Protein AF-A0AAU9N7M3-F1 (afdb_monomer_lite)

pLDDT: mean 72.3, std 19.28, range [31.95, 94.06]

Foldseek 3Di:
DVVVVVVVVVVVVVVVVVVVVCVVVVVVVDDDDDDDDPDPDDDPDDDDDPVVVLVPDDPPPPDDDDPDDPDDPVRVVVVVVNVVVVVVVVCVVVVNDPVCCVDPVVVVVVVVVVVDDPDDDPDDPVRCVPDVVVVVVVVVVVVVVVVVVVCVPPVDDPPPPVPDD

Sequence (165 aa):
MLQFLKAFQAIKLASRMAFEENVVSGAYYNIGESVDPSFTTCNSKGVSGPIDRWMVEGQDDERDGQGPVRMTPTNAKEHRNQVCLDIGRFIYENGILFNVSSSPSFTNMVHSIGNYRRGLKPPSMHESRTWILQEEVKTTTTMVDDIKVTWKTTEVSCYQMVGQT

Organism: NCBI:txid75947

Secondary structure (DSSP, 8-state):
-HHHHHHHHHHHHHHHHHHHHHHHTTGGG-------S------------TTTTS-------------S----HHHHHHHHHHHHHHHHHHHHHTT--GGGGGSHHHHHHHHHHHHS-TTPPPPPHHHIIIIIHHHHHHHHHHHHHHHHHHHHHH---TTGGGS--

Radius of gyration: 26.39 Å; chains: 1; bounding box: 67×50×76 Å

Structure (mmCIF, N/CA/C/O backbone):
data_AF-A0AAU9N7M3-F1
#
_entry.id   AF-A0AAU9N7M3-F1
#
loop_
_atom_site.group_PDB
_atom_site.id
_atom_site.type_symbol
_atom_site.label_atom_id
_atom_site.label_alt_id
_atom_site.label_comp_id
_atom_site.label_asym_id
_atom_site.label_entity_id
_atom_site.label_seq_id
_atom_site.pdbx_PDB_ins_code
_atom_site.Cartn_x
_atom_site.Cartn_y
_atom_site.Cartn_z
_atom_site.occupancy
_atom_site.B_iso_or_equiv
_atom_site.auth_seq_id
_atom_site.auth_comp_id
_atom_site.auth_asym_id
_atom_site.auth_atom_id
_atom_site.pdbx_PDB_model_num
ATOM 1 N N . MET A 1 1 ? -34.427 -19.993 -10.620 1.00 63.44 1 MET A N 1
ATOM 2 C CA . MET A 1 1 ? -33.289 -19.467 -9.828 1.00 63.44 1 MET A CA 1
ATOM 3 C C . MET A 1 1 ? -32.141 -20.477 -9.710 1.00 63.44 1 MET A C 1
ATOM 5 O O . MET A 1 1 ? -31.057 -20.183 -10.190 1.00 63.44 1 MET A O 1
ATOM 9 N N . LEU A 1 2 ? -32.370 -21.693 -9.191 1.00 62.19 2 LEU A N 1
ATOM 10 C CA . LEU A 1 2 ? -31.339 -22.751 -9.087 1.00 62.19 2 LEU A CA 1
ATOM 11 C C . LEU A 1 2 ? -30.686 -23.154 -10.423 1.00 62.19 2 LEU A C 1
ATOM 13 O O . LEU A 1 2 ? -29.489 -23.416 -10.461 1.00 62.19 2 LEU A O 1
ATOM 17 N N . GLN A 1 3 ? -31.445 -23.158 -11.522 1.00 69.50 3 GLN A N 1
ATOM 18 C CA . GLN A 1 3 ? -30.915 -23.476 -12.857 1.00 69.50 3 GLN A CA 1
ATOM 19 C C . GLN A 1 3 ? -29.920 -22.425 -13.364 1.00 69.50 3 GLN A C 1
ATOM 21 O O . GLN A 1 3 ? -28.924 -22.760 -13.993 1.00 69.50 3 GLN A O 1
ATOM 26 N N . PHE A 1 4 ? -30.153 -21.156 -13.029 1.00 74.88 4 PHE A N 1
ATOM 27 C CA . PHE A 1 4 ? -29.282 -20.054 -13.426 1.00 74.88 4 PHE A CA 1
ATOM 28 C C . PHE A 1 4 ? -27.952 -20.092 -12.669 1.00 74.88 4 PHE A C 1
ATOM 30 O O . PHE A 1 4 ? -26.894 -19.928 -13.263 1.00 74.88 4 PHE A O 1
ATOM 37 N N . LEU A 1 5 ? -27.991 -20.394 -11.367 1.00 68.00 5 LEU A N 1
ATOM 38 C CA . LEU A 1 5 ? -26.781 -20.569 -10.558 1.00 68.00 5 LEU A CA 1
ATOM 39 C C . LEU A 1 5 ? -25.951 -21.772 -11.019 1.00 68.00 5 LEU A C 1
ATOM 41 O O . LEU A 1 5 ? -24.730 -21.670 -11.093 1.00 68.00 5 LEU A O 1
ATOM 45 N N . LYS A 1 6 ? -26.605 -22.882 -11.386 1.00 83.75 6 LYS A N 1
ATOM 46 C CA . LYS A 1 6 ? -25.924 -24.045 -11.973 1.00 83.75 6 LYS A CA 1
ATOM 47 C C . LYS A 1 6 ? -25.300 -23.717 -13.327 1.00 83.75 6 LYS A C 1
ATOM 49 O O . LYS A 1 6 ? -24.148 -24.071 -13.547 1.00 83.75 6 LYS A O 1
ATOM 54 N N . ALA A 1 7 ? -26.014 -22.999 -14.194 1.00 80.31 7 ALA A N 1
ATOM 55 C CA . ALA A 1 7 ? -25.478 -22.547 -15.476 1.00 80.31 7 ALA A CA 1
ATOM 56 C C . ALA A 1 7 ? -24.279 -21.606 -15.285 1.00 80.31 7 ALA A C 1
ATOM 58 O O . ALA A 1 7 ? -23.248 -21.786 -15.922 1.00 80.31 7 ALA A O 1
ATOM 59 N N . PHE A 1 8 ? -24.364 -20.663 -14.346 1.00 79.75 8 PHE A N 1
ATOM 60 C CA . PHE A 1 8 ? -23.267 -19.749 -14.034 1.00 79.75 8 PHE A CA 1
ATOM 61 C C . PHE A 1 8 ? -22.038 -20.477 -13.470 1.00 79.75 8 PHE A C 1
ATOM 63 O O . PHE A 1 8 ? -20.913 -20.204 -13.885 1.00 79.75 8 PHE A O 1
ATOM 70 N N . GLN A 1 9 ? -22.233 -21.436 -12.560 1.00 75.44 9 GLN A N 1
ATOM 71 C CA . GLN A 1 9 ? -21.139 -22.261 -12.042 1.00 75.44 9 GLN A CA 1
ATOM 72 C C . GLN A 1 9 ? -20.520 -23.146 -13.129 1.00 75.44 9 GLN A C 1
ATOM 74 O O . GLN A 1 9 ? -19.298 -23.261 -13.178 1.00 75.44 9 GLN A O 1
ATOM 79 N N . ALA A 1 10 ? -21.335 -23.716 -14.022 1.00 87.06 10 ALA A N 1
ATOM 80 C CA . ALA A 1 10 ? -20.860 -24.514 -15.149 1.00 87.06 10 ALA A CA 1
ATOM 81 C C . ALA A 1 10 ? -20.031 -23.674 -16.130 1.00 87.06 10 ALA A C 1
ATOM 83 O O . ALA A 1 10 ? -18.950 -24.097 -16.524 1.00 87.06 10 ALA A O 1
ATOM 84 N N . ILE A 1 11 ? -20.482 -22.456 -16.449 1.00 84.00 11 ILE A N 1
ATOM 85 C CA . ILE A 1 11 ? -19.733 -21.509 -17.285 1.00 84.00 11 ILE A CA 1
ATOM 86 C C . ILE A 1 11 ? -18.409 -21.144 -16.611 1.00 84.00 11 ILE A C 1
ATOM 88 O O . ILE A 1 11 ? -17.360 -21.244 -17.235 1.00 84.00 11 ILE A O 1
ATOM 92 N N . LYS A 1 12 ? -18.428 -20.802 -15.316 1.00 83.88 12 LYS A N 1
ATOM 93 C CA . LYS A 1 12 ? -17.213 -20.448 -14.569 1.00 83.88 12 LYS A CA 1
ATOM 94 C C . LYS A 1 12 ? -16.200 -21.596 -14.527 1.00 83.88 12 LYS A C 1
ATOM 96 O O . LYS A 1 12 ? -14.999 -21.356 -14.636 1.00 83.88 12 LYS A O 1
ATOM 101 N N . LEU A 1 13 ? -16.673 -22.832 -14.373 1.00 84.56 13 LEU A N 1
ATOM 102 C CA . LEU A 1 13 ? -15.819 -24.017 -14.379 1.00 84.56 13 LEU A CA 1
ATOM 103 C C . LEU A 1 13 ? -15.262 -24.301 -15.780 1.00 84.56 13 LEU A C 1
ATOM 105 O O . LEU A 1 13 ? -14.071 -24.567 -15.904 1.00 84.56 13 LEU A O 1
ATOM 109 N N . ALA A 1 14 ? -16.087 -24.173 -16.822 1.00 82.69 14 ALA A N 1
ATOM 110 C CA . ALA A 1 14 ? -15.672 -24.346 -18.211 1.00 82.69 14 ALA A CA 1
ATOM 111 C C . ALA A 1 14 ? -14.618 -23.309 -18.624 1.00 82.69 14 ALA A C 1
ATOM 113 O O . ALA A 1 14 ? -13.603 -23.670 -19.209 1.00 82.69 14 ALA A O 1
ATOM 114 N N . SER A 1 15 ? -14.793 -22.039 -18.241 1.00 74.81 15 SER A N 1
ATOM 115 C CA . SER A 1 15 ? -13.795 -20.991 -18.480 1.00 74.81 15 SER A CA 1
ATOM 116 C C . SER A 1 15 ? -12.478 -21.274 -17.760 1.00 74.81 15 SER A C 1
ATOM 118 O O . SER A 1 15 ? -11.413 -21.035 -18.319 1.00 74.81 15 SER A O 1
ATOM 120 N N . ARG A 1 16 ? -12.534 -21.817 -16.535 1.00 72.81 16 ARG A N 1
ATOM 121 C CA . ARG A 1 16 ? -11.333 -22.204 -15.785 1.00 72.81 16 ARG A CA 1
ATOM 122 C C . ARG A 1 16 ? -10.620 -23.389 -16.432 1.00 72.81 16 ARG A C 1
ATOM 124 O O . ARG A 1 16 ? -9.404 -23.364 -16.528 1.00 72.81 16 ARG A O 1
ATOM 131 N N . MET A 1 17 ? -11.354 -24.401 -16.888 1.00 76.62 17 MET A N 1
ATOM 132 C CA . MET A 1 17 ? -10.754 -25.560 -17.556 1.00 76.62 17 MET A CA 1
ATOM 133 C C . MET A 1 17 ? -10.161 -25.198 -18.918 1.00 76.62 17 MET A C 1
ATOM 135 O O . MET A 1 17 ? -9.037 -25.595 -19.191 1.00 76.62 17 MET A O 1
ATOM 139 N N . ALA A 1 18 ? -10.844 -24.366 -19.710 1.00 73.25 18 ALA A N 1
ATOM 140 C CA . ALA A 1 18 ? -10.303 -23.844 -20.964 1.00 73.25 18 ALA A CA 1
ATOM 141 C C . ALA A 1 18 ? -9.044 -22.989 -20.737 1.00 73.25 18 ALA A C 1
ATOM 143 O O . ALA A 1 18 ? -8.106 -23.038 -21.527 1.00 73.25 18 ALA A O 1
ATOM 144 N N . PHE A 1 19 ? -8.994 -22.221 -19.644 1.00 69.31 19 PHE A N 1
ATOM 145 C CA . PHE A 1 19 ? -7.793 -21.482 -19.260 1.00 69.31 19 PHE A CA 1
ATOM 146 C C . PHE A 1 19 ? -6.626 -22.423 -18.928 1.00 69.31 19 PHE A C 1
ATOM 148 O O . PHE A 1 19 ? -5.554 -22.274 -19.502 1.00 69.31 19 PHE A O 1
ATOM 155 N N . GLU A 1 20 ? -6.837 -23.420 -18.065 1.00 69.56 20 GLU A N 1
ATOM 156 C CA . GLU A 1 20 ? -5.799 -24.396 -17.690 1.00 69.56 20 GLU A CA 1
ATOM 157 C C . GLU A 1 20 ? -5.324 -25.222 -18.902 1.00 69.56 20 GLU A C 1
ATOM 159 O O . GLU A 1 20 ? -4.131 -25.452 -19.058 1.00 69.56 20 GLU A O 1
ATOM 164 N N . GLU A 1 21 ? -6.222 -25.606 -19.813 1.00 71.50 21 GLU A N 1
ATOM 165 C CA . GLU A 1 21 ? -5.881 -26.315 -21.056 1.00 71.50 21 GLU A CA 1
ATOM 166 C C . GLU A 1 21 ? -5.051 -25.447 -22.017 1.00 71.50 21 GLU A C 1
ATOM 168 O O . GLU A 1 21 ? -4.065 -25.913 -22.594 1.00 71.50 21 GLU A O 1
ATOM 173 N N . ASN A 1 22 ? -5.385 -24.162 -22.147 1.00 65.56 22 ASN A N 1
ATOM 1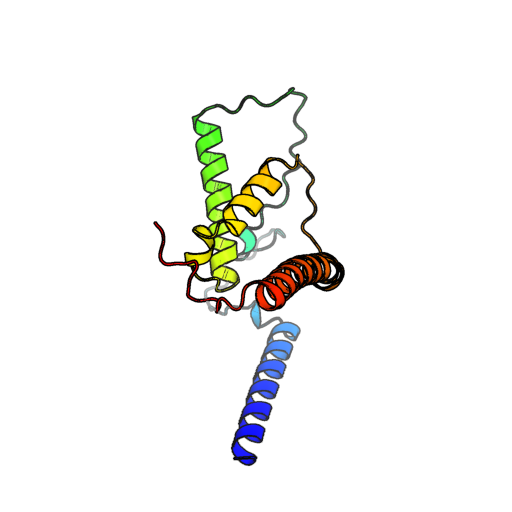74 C CA . ASN A 1 22 ? -4.612 -23.213 -22.955 1.00 65.56 22 ASN A CA 1
ATOM 175 C C . ASN A 1 22 ? -3.237 -22.899 -22.341 1.00 65.56 22 ASN A C 1
ATOM 177 O O . ASN A 1 22 ? -2.288 -22.614 -23.073 1.00 65.56 22 ASN A O 1
ATOM 181 N N . VAL A 1 23 ? -3.112 -22.977 -21.013 1.00 65.06 23 VAL A N 1
ATOM 182 C CA . VAL A 1 23 ? -1.828 -22.863 -20.305 1.00 65.06 23 VAL A CA 1
ATOM 183 C C . VAL A 1 23 ? -0.996 -24.137 -20.489 1.00 65.06 23 VAL A C 1
ATOM 185 O O . VAL A 1 23 ? 0.178 -24.046 -20.839 1.00 65.06 23 VAL A O 1
ATOM 188 N N . VAL A 1 24 ? -1.596 -25.323 -20.334 1.00 68.56 24 VAL A N 1
ATOM 189 C CA . VAL A 1 24 ? -0.914 -26.624 -20.482 1.00 68.56 24 VAL A CA 1
ATOM 190 C C . VAL A 1 24 ? -0.471 -26.883 -21.924 1.00 68.56 24 VAL A C 1
ATOM 192 O O . VAL A 1 24 ? 0.623 -27.397 -22.142 1.00 68.56 24 VAL A O 1
ATOM 195 N N . SER A 1 25 ? -1.279 -26.503 -22.915 1.00 68.75 25 SER A N 1
ATOM 196 C CA . SER A 1 25 ? -0.925 -26.637 -24.336 1.00 68.75 25 SER A CA 1
ATOM 197 C C . SER A 1 25 ? 0.080 -25.585 -24.821 1.00 68.75 25 SER A C 1
ATOM 199 O O . SER A 1 25 ? 0.512 -25.636 -25.971 1.00 68.75 25 SER A O 1
ATOM 201 N N . GLY A 1 26 ? 0.453 -24.617 -23.974 1.00 61.50 26 GLY A N 1
ATOM 202 C CA . GLY A 1 26 ? 1.337 -23.511 -24.347 1.00 61.50 26 GLY A CA 1
ATOM 203 C C . GLY A 1 26 ? 0.718 -22.535 -25.358 1.00 61.50 26 GLY A C 1
ATOM 204 O O . GLY A 1 26 ? 1.407 -21.632 -25.835 1.00 61.50 26 GLY A O 1
ATOM 205 N N . ALA A 1 27 ? -0.571 -22.682 -25.683 1.00 57.53 27 ALA A N 1
ATOM 206 C CA . ALA A 1 27 ? -1.289 -21.833 -26.6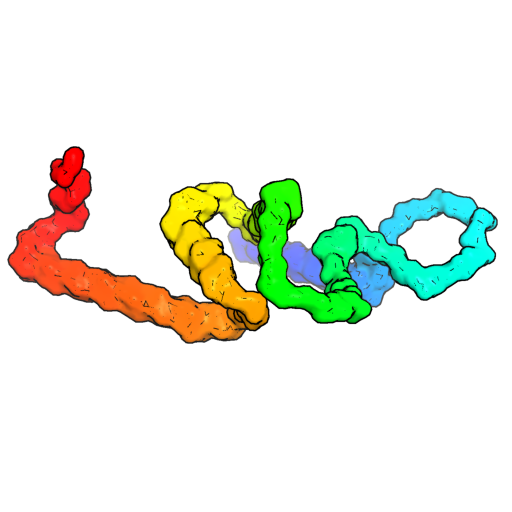30 1.00 57.53 27 ALA A CA 1
ATOM 207 C C . ALA A 1 27 ? -1.557 -20.423 -26.078 1.00 57.53 27 ALA A C 1
ATOM 209 O O . ALA A 1 27 ? -1.639 -19.474 -26.849 1.00 57.53 27 ALA A O 1
ATOM 210 N N . TYR A 1 28 ? -1.616 -20.252 -24.751 1.00 59.50 28 TYR A N 1
ATOM 211 C CA . TYR A 1 28 ? -1.786 -18.940 -24.110 1.00 59.50 28 TYR A CA 1
ATOM 212 C C . TYR A 1 28 ? -0.665 -17.942 -24.459 1.00 59.50 28 TYR A C 1
ATOM 214 O O . TYR A 1 28 ? -0.896 -16.736 -24.497 1.00 59.50 28 TYR A O 1
ATOM 222 N N . TYR A 1 29 ? 0.538 -18.443 -24.757 1.00 52.88 29 TYR A N 1
ATOM 223 C CA . TYR A 1 29 ? 1.697 -17.627 -25.134 1.00 52.88 29 TYR A CA 1
ATOM 224 C C . TYR A 1 29 ? 1.949 -17.596 -26.651 1.00 52.88 29 TYR A C 1
ATOM 226 O O . TYR A 1 29 ? 2.782 -16.820 -27.114 1.00 52.88 29 TYR A O 1
ATOM 234 N N . ASN A 1 30 ? 1.241 -18.419 -27.433 1.00 44.78 30 ASN A N 1
ATOM 235 C CA . ASN A 1 30 ? 1.376 -18.474 -28.886 1.00 44.78 30 ASN A CA 1
ATOM 236 C C . ASN A 1 30 ? 0.330 -17.566 -29.537 1.00 44.78 30 ASN A C 1
ATOM 238 O O . ASN A 1 30 ? -0.769 -17.990 -29.889 1.00 44.78 30 ASN A O 1
ATOM 242 N N . ILE A 1 31 ? 0.691 -16.297 -29.717 1.00 41.88 31 ILE A N 1
ATOM 243 C CA . ILE A 1 31 ? -0.022 -15.416 -30.640 1.00 41.88 31 ILE A CA 1
ATOM 244 C C . ILE A 1 31 ? 0.385 -15.839 -32.051 1.00 41.88 31 ILE A C 1
ATOM 246 O O . ILE A 1 31 ? 1.529 -15.656 -32.463 1.00 41.88 31 ILE A O 1
ATOM 250 N N . GLY A 1 32 ? -0.547 -16.457 -32.769 1.00 42.31 32 GLY A N 1
ATOM 251 C CA . GLY A 1 32 ? -0.384 -16.754 -34.181 1.00 42.31 32 GLY A CA 1
ATOM 252 C C . GLY A 1 32 ? -0.411 -15.476 -35.013 1.00 42.31 32 GLY A C 1
ATOM 253 O O . GLY A 1 32 ? -1.389 -14.736 -34.978 1.00 42.31 32 GLY A O 1
ATOM 254 N N . GLU A 1 33 ? 0.624 -15.276 -35.821 1.00 37.41 33 GLU A N 1
ATOM 255 C CA . GLU A 1 33 ? 0.504 -14.576 -37.094 1.00 37.41 33 GLU A CA 1
ATOM 256 C C . GLU A 1 33 ? 1.428 -15.269 -38.102 1.00 37.41 33 GLU A C 1
ATOM 258 O O . GLU A 1 33 ? 2.631 -15.423 -37.899 1.00 37.41 33 GLU A O 1
ATOM 263 N N . SER A 1 34 ? 0.823 -15.799 -39.157 1.00 53.28 34 SER A N 1
ATOM 264 C CA . SER A 1 34 ? 1.489 -16.462 -40.269 1.00 53.28 34 SER A CA 1
ATOM 265 C C . SER A 1 34 ? 2.161 -15.429 -41.173 1.00 53.28 34 SER A C 1
ATOM 267 O O . SER A 1 34 ? 1.445 -14.736 -41.891 1.00 53.28 34 SER A O 1
ATOM 269 N N . VAL A 1 35 ? 3.497 -15.367 -41.195 1.00 40.44 35 VAL A N 1
ATOM 270 C CA . VAL A 1 35 ? 4.271 -14.731 -42.280 1.00 40.44 35 VAL A CA 1
ATOM 271 C C . VAL A 1 35 ? 5.687 -15.330 -42.404 1.00 40.44 35 VAL A C 1
ATOM 273 O O . VAL A 1 35 ? 6.457 -15.344 -41.450 1.00 40.44 35 VAL A O 1
ATOM 276 N N . ASP A 1 36 ? 5.960 -15.825 -43.616 1.00 31.95 36 ASP A N 1
ATOM 277 C CA . ASP A 1 36 ? 7.212 -16.087 -44.352 1.00 31.95 36 ASP A CA 1
ATOM 278 C C . ASP A 1 36 ? 8.381 -16.919 -43.750 1.00 31.95 36 ASP A C 1
ATOM 280 O O . ASP A 1 36 ? 9.023 -16.529 -42.772 1.00 31.95 36 ASP A O 1
ATOM 284 N N . PRO A 1 37 ? 8.792 -18.032 -44.410 1.00 42.44 37 PRO A N 1
ATOM 285 C CA . PRO A 1 37 ? 9.923 -18.860 -44.002 1.00 42.44 37 PRO A CA 1
ATOM 286 C C . PRO A 1 37 ? 11.230 -18.317 -44.594 1.00 42.44 37 PRO A C 1
ATOM 288 O O . PRO A 1 37 ? 11.780 -18.872 -45.541 1.00 42.44 37 PRO A O 1
ATOM 291 N N . SER A 1 38 ? 11.747 -17.211 -44.060 1.00 37.53 38 SER A N 1
ATOM 292 C CA . SER A 1 38 ? 13.095 -16.755 -44.421 1.00 37.53 38 SER A CA 1
ATOM 293 C C . SER A 1 38 ? 13.758 -15.935 -43.320 1.00 37.53 38 SER A C 1
ATOM 295 O O . SER A 1 38 ? 14.141 -14.793 -43.546 1.00 37.53 38 SER A O 1
ATOM 297 N N . PHE A 1 39 ? 13.948 -16.531 -42.142 1.00 35.16 39 PHE A N 1
ATOM 298 C CA . PHE A 1 39 ? 15.100 -16.225 -41.285 1.00 35.16 39 PHE A CA 1
ATOM 299 C C . PHE A 1 39 ? 15.254 -17.299 -40.201 1.00 35.16 39 PHE A C 1
ATOM 301 O O . PHE A 1 39 ? 14.948 -17.095 -39.030 1.00 35.16 39 PHE A O 1
ATOM 308 N N . THR A 1 40 ? 15.717 -18.489 -40.576 1.00 46.91 40 THR A N 1
ATOM 309 C CA . THR A 1 40 ? 16.229 -19.443 -39.587 1.00 46.91 40 THR A CA 1
ATOM 310 C C . THR A 1 40 ? 17.732 -19.238 -39.471 1.00 46.91 40 THR A C 1
ATOM 312 O O . THR A 1 40 ? 18.488 -19.883 -40.187 1.00 46.91 40 THR A O 1
ATOM 315 N N . THR A 1 41 ? 18.193 -18.341 -38.593 1.00 32.56 41 THR A N 1
ATOM 316 C CA . THR A 1 41 ? 19.552 -18.419 -38.020 1.00 32.56 41 THR A CA 1
ATOM 317 C C . THR A 1 41 ? 19.613 -17.739 -36.641 1.00 32.56 41 THR A C 1
ATOM 319 O O . THR A 1 41 ? 19.414 -16.538 -36.514 1.00 32.56 41 THR A O 1
ATOM 322 N N . CYS A 1 42 ? 19.873 -18.575 -35.629 1.00 36.41 42 CYS A N 1
ATOM 323 C CA . CYS A 1 42 ? 20.491 -18.342 -34.312 1.00 36.41 42 CYS A CA 1
ATOM 324 C C . CYS A 1 42 ? 20.167 -17.065 -33.494 1.00 36.41 42 CYS A C 1
ATOM 326 O O . CYS A 1 42 ? 20.636 -15.970 -33.780 1.00 36.41 42 CYS A O 1
ATOM 328 N N . ASN A 1 43 ? 19.538 -17.230 -32.326 1.00 34.53 43 ASN A N 1
ATOM 329 C CA . ASN A 1 43 ? 20.246 -17.388 -31.044 1.00 34.53 43 ASN A CA 1
ATOM 330 C C . ASN A 1 43 ? 19.225 -17.567 -29.912 1.00 34.53 43 ASN A C 1
ATOM 332 O O . ASN A 1 43 ? 18.260 -16.820 -29.793 1.00 34.53 43 ASN A O 1
ATOM 336 N N . SER A 1 44 ? 19.466 -18.541 -29.043 1.00 46.19 44 SER A N 1
ATOM 337 C CA . SER A 1 44 ? 18.729 -18.750 -27.799 1.00 46.19 44 SER A CA 1
ATOM 338 C C . SER A 1 44 ? 18.990 -17.604 -26.813 1.00 46.19 44 SER A C 1
ATOM 340 O O . SER A 1 44 ? 19.892 -17.688 -25.982 1.00 46.19 44 SER A O 1
ATOM 342 N N . LYS A 1 45 ? 18.205 -16.529 -26.916 1.00 51.94 45 LYS A N 1
ATOM 343 C CA . LYS A 1 45 ? 17.915 -15.576 -25.836 1.00 51.94 45 LYS A CA 1
ATOM 344 C C . LYS A 1 45 ? 16.434 -15.224 -25.949 1.00 51.94 45 LYS A C 1
ATOM 346 O O . LYS A 1 45 ? 15.995 -14.784 -27.005 1.00 51.94 45 LYS A O 1
ATOM 351 N N . GLY A 1 46 ? 15.679 -15.551 -24.903 1.00 50.75 46 GLY A N 1
ATOM 352 C CA . GLY A 1 46 ? 14.220 -15.571 -24.896 1.00 50.75 46 GLY A CA 1
ATOM 353 C C . GLY A 1 46 ? 13.590 -14.287 -25.428 1.00 50.75 46 GLY A C 1
ATOM 354 O O . GLY A 1 46 ? 14.042 -13.183 -25.131 1.00 50.75 46 GLY A O 1
ATOM 355 N N . VAL A 1 47 ? 12.533 -14.450 -26.222 1.00 49.56 47 VAL A N 1
ATOM 356 C CA . VAL A 1 47 ? 11.628 -13.358 -26.574 1.00 49.56 47 VAL A CA 1
ATOM 357 C C . VAL A 1 47 ? 10.935 -12.933 -25.289 1.00 49.56 47 VAL A C 1
ATOM 359 O O . VAL A 1 47 ? 10.052 -13.629 -24.792 1.00 49.56 47 VAL A O 1
ATOM 362 N N . SER A 1 48 ? 11.388 -11.812 -24.740 1.00 57.53 48 SER A N 1
ATOM 363 C CA . SER A 1 48 ? 10.754 -11.189 -23.594 1.00 57.53 48 SER A CA 1
ATOM 364 C C . SER A 1 48 ? 9.409 -10.596 -24.001 1.00 57.53 48 SER A C 1
ATOM 366 O O . SER A 1 48 ? 9.333 -9.803 -24.944 1.00 57.53 48 SER A O 1
ATOM 368 N N . GLY A 1 49 ? 8.344 -10.979 -23.303 1.00 69.69 49 GLY A N 1
ATOM 369 C CA . GLY A 1 49 ? 7.004 -10.459 -23.541 1.00 69.69 49 GLY A CA 1
ATOM 370 C C . GLY A 1 49 ? 6.889 -8.967 -23.189 1.00 69.69 49 GLY A C 1
ATOM 371 O O . GLY A 1 49 ? 7.758 -8.405 -22.522 1.00 69.69 49 GLY A O 1
ATOM 372 N N . PRO A 1 50 ? 5.788 -8.289 -23.565 1.00 64.00 50 PRO A N 1
ATOM 373 C CA . PRO A 1 50 ? 5.550 -6.881 -23.213 1.00 64.00 50 PRO A CA 1
ATOM 374 C C . PRO A 1 50 ? 5.601 -6.596 -21.700 1.00 64.00 50 PRO A C 1
ATOM 376 O O . PRO A 1 50 ? 5.855 -5.461 -21.295 1.00 64.00 50 PRO A O 1
ATOM 379 N N . ILE A 1 51 ? 5.365 -7.632 -20.886 1.00 60.97 51 ILE A N 1
ATOM 380 C CA . ILE A 1 51 ? 5.474 -7.641 -19.422 1.00 60.97 51 ILE A CA 1
ATOM 381 C C . ILE A 1 51 ? 6.932 -7.556 -18.945 1.00 60.97 51 ILE A C 1
ATOM 383 O O . ILE A 1 51 ? 7.217 -6.863 -17.970 1.00 60.97 51 ILE A O 1
ATOM 387 N N . ASP A 1 52 ? 7.868 -8.170 -19.663 1.00 63.34 52 ASP A N 1
ATOM 388 C CA . ASP A 1 52 ? 9.257 -8.312 -19.218 1.00 63.34 52 ASP A CA 1
ATOM 389 C C . ASP A 1 52 ? 10.070 -7.028 -19.385 1.00 63.34 52 ASP A C 1
ATOM 391 O O . ASP A 1 52 ? 11.096 -6.846 -18.741 1.00 63.34 52 ASP A O 1
ATOM 395 N N . ARG A 1 53 ? 9.568 -6.070 -20.175 1.00 66.31 53 ARG A N 1
ATOM 396 C CA . ARG A 1 53 ? 10.098 -4.696 -20.218 1.00 66.31 53 ARG A CA 1
ATOM 397 C C . ARG A 1 53 ? 10.163 -4.060 -18.824 1.00 66.31 53 ARG A C 1
ATOM 399 O O . ARG A 1 53 ? 10.931 -3.127 -18.609 1.00 66.31 53 ARG A O 1
ATOM 406 N N . TRP A 1 54 ? 9.323 -4.534 -17.908 1.00 55.72 54 TRP A N 1
ATOM 407 C CA . TRP A 1 54 ? 9.145 -3.976 -16.577 1.00 55.72 54 TRP A CA 1
ATOM 408 C C . TRP A 1 54 ? 9.680 -4.872 -15.460 1.00 55.72 54 TRP A C 1
ATOM 410 O O . TRP A 1 54 ? 9.845 -4.400 -14.337 1.00 55.72 54 TRP A O 1
ATOM 420 N N . MET A 1 55 ? 9.974 -6.137 -15.765 1.00 50.34 55 MET A N 1
ATOM 421 C CA . MET A 1 55 ? 10.738 -7.013 -14.888 1.00 50.34 55 MET A CA 1
ATOM 422 C C . MET A 1 55 ? 12.217 -6.729 -15.135 1.00 50.34 55 MET A C 1
ATOM 424 O O . MET A 1 55 ? 12.869 -7.382 -15.940 1.00 50.34 55 MET A O 1
ATOM 428 N N . VAL A 1 56 ? 12.746 -5.693 -14.485 1.00 54.22 56 VAL A N 1
ATOM 429 C CA . VAL A 1 56 ? 14.196 -5.494 -14.442 1.00 54.22 56 VAL A CA 1
ATOM 430 C C . VAL A 1 56 ? 14.790 -6.682 -13.690 1.00 54.22 56 VAL A C 1
ATOM 432 O O . VAL A 1 56 ? 14.645 -6.798 -12.474 1.00 54.22 56 VAL A O 1
ATOM 435 N N . GLU A 1 57 ? 15.442 -7.575 -14.429 1.00 47.97 57 GLU A N 1
ATOM 436 C CA . GLU A 1 57 ? 16.399 -8.512 -13.864 1.00 47.97 57 GLU A CA 1
ATOM 437 C C . GLU A 1 57 ? 17.510 -7.686 -13.217 1.00 47.97 57 GLU A C 1
ATOM 439 O O . GLU A 1 57 ? 18.032 -6.749 -13.830 1.00 47.97 57 GLU A O 1
ATOM 444 N N . GLY A 1 58 ? 17.796 -7.969 -11.946 1.00 48.44 58 GLY A N 1
ATOM 445 C CA . GLY A 1 58 ? 18.841 -7.288 -11.200 1.00 48.44 58 GLY A CA 1
ATOM 446 C C . GLY A 1 58 ? 20.151 -7.387 -11.967 1.00 48.44 58 GLY A C 1
ATOM 447 O O . GLY A 1 58 ? 20.791 -8.432 -11.980 1.00 48.44 58 GLY A O 1
ATOM 448 N N . GLN A 1 59 ? 20.546 -6.298 -12.626 1.00 41.66 59 GLN A N 1
ATOM 449 C CA . GLN A 1 59 ? 21.934 -6.107 -13.000 1.00 41.66 59 GLN A CA 1
ATOM 450 C C . GLN A 1 59 ? 22.687 -5.894 -11.695 1.00 41.66 59 GLN A C 1
ATOM 452 O O . GLN A 1 59 ? 22.774 -4.778 -11.178 1.00 41.66 59 GLN A O 1
ATOM 457 N N . ASP A 1 60 ? 23.206 -6.994 -11.159 1.00 40.66 60 ASP A N 1
ATOM 458 C CA . ASP A 1 60 ? 24.367 -6.988 -10.286 1.00 40.66 60 ASP A CA 1
ATOM 459 C C . ASP A 1 60 ? 25.550 -6.463 -11.117 1.00 40.66 60 ASP A C 1
ATOM 461 O O . ASP A 1 60 ? 26.421 -7.204 -11.566 1.00 40.66 60 ASP A O 1
ATOM 465 N N . ASP A 1 61 ? 25.550 -5.157 -11.387 1.00 43.88 61 ASP A N 1
ATOM 466 C CA . ASP A 1 61 ? 26.731 -4.454 -11.859 1.00 43.88 61 ASP A CA 1
ATOM 467 C C . ASP A 1 61 ? 27.696 -4.394 -10.664 1.00 43.88 61 ASP A C 1
ATOM 469 O O . ASP A 1 61 ? 27.685 -3.452 -9.865 1.00 43.88 61 ASP A O 1
ATOM 473 N N . GLU A 1 62 ? 28.534 -5.426 -10.528 1.00 50.59 62 GLU A N 1
ATOM 474 C CA . GLU A 1 62 ? 29.796 -5.356 -9.794 1.00 50.59 62 GLU A CA 1
ATOM 475 C C . GLU A 1 62 ? 30.650 -4.234 -10.400 1.00 50.59 62 GLU A C 1
ATOM 477 O O . GLU A 1 62 ? 31.460 -4.440 -11.304 1.00 50.59 62 GLU A O 1
ATOM 482 N N . ARG A 1 63 ? 30.462 -3.007 -9.914 1.00 47.69 63 ARG A N 1
ATOM 483 C CA . ARG A 1 63 ? 31.374 -1.892 -10.158 1.00 47.69 63 ARG A CA 1
ATOM 484 C C . ARG A 1 63 ? 31.634 -1.148 -8.861 1.00 47.69 63 ARG A C 1
ATOM 486 O O . ARG A 1 63 ? 30.839 -0.319 -8.439 1.00 47.69 63 ARG A O 1
ATOM 493 N N . ASP A 1 64 ? 32.748 -1.566 -8.269 1.00 42.03 64 ASP A N 1
ATOM 494 C CA . ASP A 1 64 ? 33.784 -0.822 -7.546 1.00 42.03 64 ASP A CA 1
ATOM 495 C C . ASP A 1 64 ? 33.371 0.343 -6.622 1.00 42.03 64 ASP A C 1
ATOM 497 O O . ASP A 1 64 ? 32.555 1.206 -6.932 1.00 42.03 64 ASP A O 1
ATOM 501 N N . GLY A 1 65 ? 33.973 0.350 -5.436 1.00 49.69 65 GLY A N 1
ATOM 502 C CA . GLY A 1 65 ? 33.504 1.052 -4.248 1.00 49.69 65 GLY A CA 1
ATOM 503 C C . GLY A 1 65 ? 33.221 2.549 -4.409 1.00 49.69 65 GLY A C 1
ATOM 504 O O . GLY A 1 65 ? 34.070 3.343 -4.805 1.00 49.69 65 GLY A O 1
ATOM 505 N N . GLN A 1 66 ? 32.056 2.976 -3.922 1.00 41.34 66 GLN A N 1
ATOM 506 C CA . GLN A 1 66 ? 31.813 4.375 -3.588 1.00 41.34 66 GLN A CA 1
ATOM 507 C C . GLN A 1 66 ? 30.888 4.457 -2.368 1.00 41.34 66 GLN A C 1
ATOM 509 O O . GLN A 1 66 ? 29.908 3.724 -2.271 1.00 41.34 66 GLN A O 1
ATOM 514 N N . GLY A 1 67 ? 31.238 5.329 -1.415 1.00 46.31 67 GLY A N 1
ATOM 515 C CA . GLY A 1 67 ? 30.494 5.579 -0.177 1.00 46.31 67 GLY A CA 1
ATOM 516 C C . GLY A 1 67 ? 29.073 6.137 -0.391 1.00 46.31 67 GLY A C 1
ATOM 517 O O . GLY A 1 67 ? 28.486 5.961 -1.455 1.00 46.31 67 GLY A O 1
ATOM 518 N N . PRO A 1 68 ? 28.466 6.808 0.608 1.00 45.28 68 PRO A N 1
ATOM 519 C CA . PRO A 1 68 ? 27.052 7.182 0.556 1.00 45.28 68 PRO A CA 1
ATOM 520 C C . PRO A 1 68 ? 26.754 8.028 -0.689 1.00 45.28 68 PRO A C 1
ATOM 522 O O . PRO A 1 68 ? 27.243 9.151 -0.826 1.00 45.28 68 PRO A O 1
ATOM 525 N N . VAL A 1 69 ? 25.964 7.465 -1.607 1.00 53.53 69 VAL A N 1
ATOM 526 C CA . VAL A 1 69 ? 25.603 8.079 -2.888 1.00 53.53 69 VAL A CA 1
ATOM 527 C C . VAL A 1 69 ? 24.866 9.390 -2.619 1.00 53.53 69 VAL A C 1
ATOM 529 O O . VAL A 1 69 ? 23.706 9.401 -2.207 1.00 53.53 69 VAL A O 1
ATOM 532 N N . ARG A 1 70 ? 25.538 10.521 -2.852 1.00 55.16 70 ARG A N 1
ATOM 533 C CA . ARG A 1 70 ? 24.897 11.840 -2.889 1.00 55.16 70 ARG A CA 1
ATOM 534 C C . ARG A 1 70 ? 24.162 11.935 -4.225 1.00 55.16 70 ARG A C 1
ATOM 536 O O . ARG A 1 70 ? 24.797 12.124 -5.258 1.00 55.16 70 ARG A O 1
ATOM 543 N N . MET A 1 71 ? 22.842 11.744 -4.226 1.00 53.62 71 MET A N 1
ATOM 544 C CA . MET A 1 71 ? 22.054 11.854 -5.457 1.00 53.62 71 MET A CA 1
ATOM 545 C C . MET A 1 71 ? 22.127 13.283 -6.009 1.00 53.62 71 MET A C 1
ATOM 547 O O . MET A 1 71 ? 21.837 14.250 -5.305 1.00 53.62 71 MET A O 1
ATOM 551 N N . THR A 1 72 ? 22.502 13.424 -7.280 1.00 49.81 72 THR A N 1
ATOM 552 C CA . THR A 1 72 ? 22.363 14.686 -8.015 1.00 49.81 72 THR A CA 1
ATOM 553 C C . THR A 1 72 ? 20.874 14.961 -8.277 1.00 49.81 72 THR A C 1
ATOM 555 O O . THR A 1 72 ? 20.096 14.014 -8.417 1.00 49.81 72 THR A O 1
ATOM 558 N N . PRO A 1 73 ? 20.430 16.229 -8.357 1.00 60.22 73 PRO A N 1
ATOM 559 C CA . PRO A 1 73 ? 19.005 16.569 -8.463 1.00 60.22 73 PRO A CA 1
ATOM 560 C C . PRO A 1 73 ? 18.320 15.965 -9.701 1.00 60.22 73 PRO A C 1
ATOM 562 O O . PRO A 1 73 ? 17.150 15.593 -9.639 1.00 60.22 73 PRO A O 1
ATOM 565 N N . THR A 1 74 ? 19.055 15.797 -10.804 1.00 61.38 74 THR A N 1
ATOM 566 C CA . THR A 1 74 ? 18.561 15.131 -12.019 1.00 61.38 74 THR A CA 1
ATOM 567 C C . THR A 1 74 ? 18.310 13.639 -11.792 1.00 61.38 74 THR A C 1
ATOM 569 O O . THR A 1 74 ? 17.278 13.122 -12.209 1.00 61.38 74 THR A O 1
ATOM 572 N N . ASN A 1 75 ? 19.207 12.962 -11.071 1.00 68.50 75 ASN A N 1
ATOM 573 C CA . ASN A 1 75 ? 19.086 11.537 -10.764 1.00 68.50 75 ASN A CA 1
ATOM 574 C C . ASN A 1 75 ? 18.002 11.274 -9.696 1.00 68.50 75 ASN A C 1
ATOM 576 O O . ASN A 1 75 ? 17.205 10.349 -9.812 1.00 68.50 75 ASN A O 1
ATOM 580 N N . ALA A 1 76 ? 17.879 12.161 -8.703 1.00 75.12 76 ALA A N 1
ATOM 581 C CA . ALA A 1 76 ? 16.819 12.088 -7.696 1.00 75.12 76 ALA A CA 1
ATOM 582 C C . ALA A 1 76 ? 15.412 12.221 -8.308 1.00 75.12 76 ALA A C 1
ATOM 584 O O . ALA A 1 76 ? 14.485 11.520 -7.900 1.00 75.12 76 ALA A O 1
ATOM 585 N N . LYS A 1 77 ? 15.247 13.102 -9.307 1.00 78.44 77 LYS A N 1
ATOM 586 C CA . LYS A 1 77 ? 13.980 13.257 -10.035 1.00 78.44 77 LYS A CA 1
ATOM 587 C C . LYS A 1 77 ? 13.635 12.004 -10.839 1.00 78.44 77 LYS A C 1
ATOM 589 O O . LYS A 1 77 ? 12.480 11.589 -10.820 1.00 78.44 77 LYS A O 1
ATOM 594 N N . GLU A 1 78 ? 14.618 11.399 -11.498 1.00 81.88 78 GLU A N 1
ATOM 595 C CA . GLU A 1 78 ? 14.409 10.176 -12.274 1.00 81.88 78 GLU A CA 1
ATOM 596 C C . GLU A 1 78 ? 14.052 8.989 -11.373 1.00 81.88 78 GLU A C 1
ATOM 598 O O . GLU A 1 78 ? 13.032 8.340 -11.587 1.00 81.88 78 GLU A O 1
ATOM 603 N N . HIS A 1 79 ? 14.793 8.779 -10.282 1.00 81.94 79 HIS A N 1
ATOM 604 C CA . HIS A 1 79 ? 14.462 7.746 -9.298 1.00 81.94 79 HIS A CA 1
ATOM 605 C C . HIS A 1 79 ? 13.068 7.934 -8.692 1.00 81.94 79 HIS A C 1
ATOM 607 O O . HIS A 1 79 ? 12.324 6.966 -8.548 1.00 81.94 79 HIS A O 1
ATOM 613 N N . ARG A 1 80 ? 12.676 9.178 -8.383 1.00 88.94 80 ARG A N 1
ATOM 614 C CA . ARG A 1 80 ? 11.314 9.479 -7.929 1.00 88.94 80 ARG A CA 1
ATOM 615 C C . ARG A 1 80 ? 10.277 9.080 -8.978 1.00 88.94 80 ARG A C 1
ATOM 617 O O . ARG A 1 80 ? 9.257 8.502 -8.618 1.00 88.94 80 ARG A O 1
ATOM 624 N N . ASN A 1 81 ? 10.512 9.407 -10.247 1.00 90.19 81 ASN A N 1
ATOM 625 C CA . ASN A 1 81 ? 9.577 9.082 -11.320 1.00 90.19 81 ASN A CA 1
ATOM 626 C C . ASN A 1 81 ? 9.385 7.568 -11.452 1.00 90.19 81 ASN A C 1
ATOM 628 O O . ASN A 1 81 ? 8.242 7.130 -11.540 1.00 90.19 81 ASN A O 1
ATOM 632 N N . GLN A 1 82 ? 10.466 6.787 -11.387 1.00 88.81 82 GLN A N 1
ATOM 633 C CA . GLN A 1 82 ? 10.389 5.324 -11.445 1.00 88.81 82 GLN A CA 1
ATOM 634 C C . GLN A 1 82 ? 9.555 4.750 -10.291 1.00 88.81 82 GLN A C 1
ATOM 636 O O . GLN A 1 82 ? 8.584 4.040 -10.532 1.00 88.81 82 GLN A O 1
ATOM 641 N N . VAL A 1 83 ? 9.823 5.169 -9.048 1.00 90.25 83 VAL A N 1
ATOM 642 C CA . VAL A 1 83 ? 9.034 4.732 -7.880 1.00 90.25 83 VAL A CA 1
ATOM 643 C C . VAL A 1 83 ? 7.555 5.111 -8.024 1.00 90.25 83 VAL A C 1
ATOM 645 O O . VAL A 1 83 ? 6.670 4.315 -7.713 1.00 90.25 83 VAL A O 1
ATOM 648 N N . CYS A 1 84 ? 7.255 6.318 -8.514 1.00 90.94 84 CYS A N 1
ATOM 649 C CA . CYS A 1 84 ? 5.873 6.736 -8.751 1.00 90.94 84 CYS A CA 1
ATOM 650 C C . CYS A 1 84 ? 5.177 5.899 -9.838 1.00 90.94 84 CYS A C 1
ATOM 652 O O . CYS A 1 84 ? 3.984 5.623 -9.703 1.00 90.94 84 CYS A O 1
ATOM 654 N N . LEU A 1 85 ? 5.891 5.493 -10.894 1.00 92.88 85 LEU A N 1
ATOM 655 C CA . LEU A 1 85 ? 5.354 4.614 -11.936 1.00 92.88 85 LEU A CA 1
ATOM 656 C C . LEU A 1 85 ? 5.056 3.213 -11.393 1.00 92.88 85 LEU A C 1
ATOM 658 O O . LEU A 1 85 ? 3.988 2.680 -11.689 1.00 92.88 85 LEU A O 1
ATOM 662 N N . ASP A 1 86 ? 5.932 2.656 -10.556 1.00 91.62 86 ASP A N 1
ATOM 663 C CA . ASP A 1 86 ? 5.720 1.343 -9.933 1.00 91.62 86 ASP A CA 1
ATOM 664 C C . ASP A 1 86 ? 4.505 1.345 -8.998 1.00 91.62 86 ASP A C 1
ATOM 666 O O . ASP A 1 86 ? 3.664 0.447 -9.053 1.00 91.62 86 ASP A O 1
ATOM 670 N N . ILE A 1 87 ? 4.345 2.403 -8.196 1.00 91.44 87 ILE A N 1
ATOM 671 C CA . ILE A 1 87 ? 3.150 2.606 -7.364 1.00 91.44 87 ILE A CA 1
ATOM 672 C C . ILE A 1 87 ? 1.893 2.706 -8.238 1.00 91.44 87 ILE A C 1
ATOM 674 O O . ILE A 1 87 ? 0.872 2.087 -7.934 1.00 91.44 87 ILE A O 1
ATOM 678 N N . GLY A 1 88 ? 1.953 3.478 -9.327 1.00 91.31 88 GLY A N 1
ATOM 679 C CA . GLY A 1 88 ? 0.840 3.615 -10.266 1.00 91.31 88 GLY A CA 1
ATOM 680 C C . GLY A 1 88 ? 0.454 2.280 -10.907 1.00 91.31 88 GLY A C 1
ATOM 681 O O . GLY A 1 88 ? -0.733 1.963 -10.999 1.00 91.31 88 GLY A O 1
ATOM 682 N N . ARG A 1 89 ? 1.448 1.466 -11.282 1.00 92.31 89 ARG A N 1
ATOM 683 C CA . ARG A 1 89 ? 1.235 0.120 -11.819 1.00 92.31 89 ARG A CA 1
ATOM 684 C C . ARG A 1 89 ? 0.582 -0.796 -10.789 1.00 92.31 89 ARG A C 1
ATOM 686 O O . ARG A 1 89 ? -0.417 -1.426 -11.117 1.00 92.31 89 ARG A O 1
ATOM 693 N N . PHE A 1 90 ? 1.064 -0.800 -9.547 1.00 91.75 90 PHE A N 1
ATOM 694 C CA . PHE A 1 90 ? 0.470 -1.588 -8.465 1.00 91.75 90 PHE A CA 1
ATOM 695 C C . PHE A 1 90 ? -1.019 -1.264 -8.257 1.00 91.75 90 PHE A C 1
ATOM 697 O O . PHE A 1 90 ? -1.844 -2.170 -8.128 1.00 91.75 90 PHE A O 1
ATOM 704 N N . ILE A 1 91 ? -1.378 0.024 -8.266 1.00 93.00 91 ILE A N 1
ATOM 705 C CA . ILE A 1 91 ? -2.772 0.478 -8.138 1.00 93.00 91 ILE A CA 1
ATOM 706 C C . ILE A 1 91 ? -3.613 -0.001 -9.330 1.00 93.00 91 ILE A C 1
ATOM 708 O O . ILE A 1 91 ? -4.718 -0.507 -9.130 1.00 93.00 91 ILE A O 1
ATOM 712 N N . TYR A 1 92 ? -3.085 0.126 -10.551 1.00 92.00 92 TYR A N 1
ATOM 713 C CA . TYR A 1 92 ? -3.765 -0.283 -11.781 1.00 92.00 92 TYR A CA 1
ATOM 714 C C . TYR A 1 92 ? -4.001 -1.800 -11.847 1.00 92.00 92 TYR A C 1
ATOM 716 O O . TYR A 1 92 ? -5.122 -2.233 -12.103 1.00 92.00 92 TYR A O 1
ATOM 724 N N . GLU A 1 93 ? -2.977 -2.606 -11.562 1.00 92.12 93 GLU A N 1
ATOM 725 C CA . GLU A 1 93 ? -3.043 -4.074 -11.606 1.00 92.12 93 GLU A CA 1
ATOM 726 C C . GLU A 1 93 ? -4.041 -4.651 -10.597 1.00 92.12 93 GLU A C 1
ATOM 728 O O . GLU A 1 93 ? -4.746 -5.612 -10.900 1.00 92.12 93 GLU A O 1
ATOM 733 N N . ASN A 1 94 ? -4.135 -4.048 -9.408 1.00 91.75 94 ASN A N 1
ATOM 734 C CA . ASN A 1 94 ? -5.019 -4.517 -8.339 1.00 91.75 94 ASN A CA 1
ATOM 735 C C . ASN A 1 94 ? -6.413 -3.865 -8.368 1.00 91.75 94 ASN A C 1
ATOM 737 O O . ASN A 1 94 ? -7.241 -4.162 -7.506 1.00 91.75 94 ASN A O 1
ATOM 741 N N . GLY A 1 95 ? -6.690 -2.972 -9.328 1.00 92.56 95 GLY A N 1
ATOM 742 C CA . GLY A 1 95 ? -7.976 -2.276 -9.434 1.00 92.56 95 GLY A CA 1
ATOM 743 C C . GLY A 1 95 ? -8.289 -1.379 -8.231 1.00 92.56 95 GLY A C 1
ATOM 744 O O . GLY A 1 95 ? -9.448 -1.250 -7.833 1.00 92.56 95 GLY A O 1
ATOM 745 N N . ILE A 1 96 ? -7.263 -0.784 -7.618 1.00 92.88 96 ILE A N 1
ATOM 746 C CA . ILE A 1 96 ? -7.414 0.082 -6.446 1.00 92.88 96 ILE A CA 1
ATOM 747 C C . ILE A 1 96 ? -7.893 1.470 -6.899 1.00 92.88 96 ILE A C 1
ATOM 749 O O . ILE A 1 96 ? -7.367 2.057 -7.842 1.00 92.88 96 ILE A O 1
ATOM 753 N N . LEU A 1 97 ? -8.890 2.027 -6.210 1.00 90.31 97 LEU A N 1
ATOM 754 C CA . LEU A 1 97 ? -9.385 3.382 -6.473 1.00 90.31 97 LEU A CA 1
ATOM 755 C C . LEU A 1 97 ? -8.308 4.433 -6.156 1.00 90.31 97 LEU A C 1
ATOM 757 O O . LEU A 1 97 ? -7.693 4.392 -5.090 1.00 90.31 97 LEU A O 1
ATOM 761 N N . PHE A 1 98 ? -8.163 5.451 -7.012 1.00 86.00 98 PHE A N 1
ATOM 762 C CA . PHE A 1 98 ? -7.171 6.529 -6.841 1.00 86.00 98 PHE A CA 1
ATOM 763 C C . PHE A 1 98 ? -7.304 7.316 -5.526 1.00 86.00 98 PHE A C 1
ATOM 765 O O . PHE A 1 98 ? -6.336 7.911 -5.060 1.00 86.00 98 PHE A O 1
ATOM 772 N N . ASN A 1 99 ? -8.475 7.270 -4.883 1.00 89.31 99 ASN A N 1
ATOM 773 C CA . ASN A 1 99 ? -8.701 7.863 -3.563 1.00 89.31 99 ASN A CA 1
ATOM 774 C C . ASN A 1 99 ? -7.791 7.272 -2.462 1.00 89.31 99 ASN A C 1
ATOM 776 O O . ASN A 1 99 ? -7.597 7.886 -1.415 1.00 89.31 99 ASN A O 1
ATOM 780 N N . VAL A 1 100 ? -7.197 6.091 -2.681 1.00 91.31 100 VAL A N 1
ATOM 781 C CA . VAL A 1 100 ? -6.201 5.527 -1.758 1.00 91.31 100 VAL A CA 1
ATOM 782 C C . VAL A 1 100 ? -4.982 6.436 -1.621 1.00 91.31 100 VAL A C 1
ATOM 784 O O . VAL A 1 100 ? -4.466 6.569 -0.513 1.00 91.31 100 VAL A O 1
ATOM 787 N N . SER A 1 101 ? -4.556 7.116 -2.687 1.00 88.69 101 SER A N 1
ATOM 788 C CA . SER A 1 101 ? -3.371 7.980 -2.648 1.00 88.69 101 SER A CA 1
ATOM 789 C C . SER A 1 101 ? -3.544 9.214 -1.757 1.00 88.69 101 SER A C 1
ATOM 791 O O . SER A 1 101 ? -2.552 9.744 -1.266 1.00 88.69 101 SER A O 1
ATOM 793 N N . SER A 1 102 ? -4.783 9.653 -1.509 1.00 90.88 102 SER A N 1
ATOM 794 C CA . SER A 1 102 ? -5.104 10.728 -0.559 1.00 90.88 102 SER A CA 1
ATOM 795 C C . SER A 1 102 ? -5.303 10.242 0.877 1.00 90.88 102 SER A C 1
ATOM 797 O O . SER A 1 102 ? -5.462 11.061 1.780 1.00 90.88 102 SER A O 1
ATOM 799 N N . SER A 1 103 ? -5.304 8.928 1.119 1.00 92.81 103 SER A N 1
ATOM 800 C CA . SER A 1 103 ? -5.472 8.403 2.473 1.00 92.81 103 SER A CA 1
ATOM 801 C C . SER A 1 103 ? -4.217 8.647 3.333 1.00 92.81 103 SER A C 1
ATOM 803 O O . SER A 1 103 ? -3.087 8.489 2.854 1.00 92.81 103 SER A O 1
ATOM 805 N N . PRO A 1 104 ? -4.376 8.985 4.626 1.00 92.56 104 PRO A N 1
ATOM 806 C CA . PRO A 1 104 ? -3.238 9.143 5.532 1.00 92.56 104 PRO A CA 1
ATOM 807 C C . PRO A 1 104 ? -2.455 7.832 5.697 1.00 92.56 104 PRO A C 1
ATOM 809 O O . PRO A 1 104 ? -1.228 7.854 5.778 1.00 92.56 104 PRO A O 1
ATOM 812 N N . SER A 1 105 ? -3.133 6.681 5.642 1.00 90.50 105 SER A N 1
ATOM 813 C CA . SER A 1 105 ? -2.497 5.360 5.701 1.00 90.50 105 SER A CA 1
ATOM 814 C C . SER A 1 105 ? -1.540 5.114 4.531 1.00 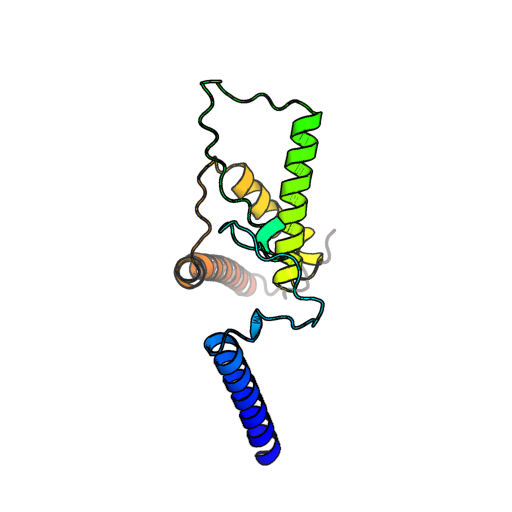90.50 105 SER A C 1
ATOM 816 O O . SER A 1 105 ? -0.456 4.574 4.737 1.00 90.50 105 SER A O 1
ATOM 818 N N . PHE A 1 106 ? -1.889 5.555 3.317 1.00 91.88 106 PHE A N 1
ATOM 819 C CA . PHE A 1 106 ? -1.002 5.454 2.155 1.00 91.88 106 PHE A CA 1
ATOM 820 C C . PHE A 1 106 ? 0.258 6.312 2.325 1.00 91.88 106 PHE A C 1
ATOM 822 O O . PHE A 1 106 ? 1.367 5.840 2.077 1.00 91.88 106 PHE A O 1
ATOM 829 N N . THR A 1 107 ? 0.107 7.542 2.823 1.00 92.50 107 THR A N 1
ATOM 830 C CA . THR A 1 107 ? 1.251 8.418 3.130 1.00 92.50 107 THR A CA 1
ATOM 831 C C . THR A 1 107 ? 2.167 7.789 4.184 1.00 92.50 107 THR A C 1
ATOM 833 O O . THR A 1 107 ? 3.383 7.729 3.989 1.00 92.50 107 THR A O 1
ATOM 836 N N . ASN A 1 108 ? 1.593 7.252 5.264 1.00 92.56 108 ASN A N 1
ATOM 837 C CA . ASN A 1 108 ? 2.343 6.588 6.333 1.00 92.56 108 ASN A CA 1
ATOM 838 C C . ASN A 1 108 ? 3.075 5.334 5.837 1.00 92.56 108 ASN A C 1
ATOM 840 O O . ASN A 1 108 ? 4.217 5.095 6.233 1.00 92.56 108 ASN A O 1
ATOM 844 N N . MET A 1 109 ? 2.453 4.560 4.944 1.00 92.81 109 MET A N 1
ATOM 845 C CA . MET A 1 109 ? 3.077 3.401 4.307 1.00 92.81 109 MET A CA 1
ATOM 846 C C . MET A 1 109 ? 4.316 3.816 3.505 1.00 92.81 109 MET A C 1
ATOM 848 O O . MET A 1 109 ? 5.399 3.286 3.744 1.00 92.81 109 MET A O 1
ATOM 852 N N . VAL A 1 110 ? 4.191 4.796 2.601 1.00 91.69 110 VAL A N 1
ATOM 853 C CA . VAL A 1 110 ? 5.320 5.270 1.777 1.00 91.69 110 VAL A CA 1
ATOM 854 C C . VAL A 1 110 ? 6.435 5.849 2.651 1.00 91.69 110 VAL A C 1
ATOM 856 O O . VAL A 1 110 ? 7.609 5.564 2.415 1.00 91.69 110 VAL A O 1
ATOM 859 N N . HIS A 1 111 ? 6.085 6.610 3.691 1.00 91.56 111 HIS A N 1
ATOM 860 C CA . HIS A 1 111 ? 7.054 7.150 4.645 1.00 91.56 111 HIS A CA 1
ATOM 861 C C . HIS A 1 111 ? 7.803 6.040 5.395 1.00 91.56 111 HIS A C 1
ATOM 863 O O . HIS A 1 111 ? 9.026 6.082 5.506 1.00 91.56 111 HIS A O 1
ATOM 869 N N . SER A 1 112 ? 7.088 5.014 5.860 1.00 91.38 112 SER A N 1
ATOM 870 C CA . SER A 1 112 ? 7.686 3.878 6.569 1.00 91.38 112 SER A CA 1
ATOM 871 C C . SER A 1 112 ? 8.620 3.074 5.665 1.00 91.38 112 SER A C 1
ATOM 873 O O . SER A 1 112 ? 9.716 2.724 6.092 1.00 91.38 112 SER A O 1
ATOM 875 N N . ILE A 1 113 ? 8.230 2.847 4.405 1.00 91.00 113 ILE A N 1
ATOM 876 C CA . ILE A 1 113 ? 9.075 2.183 3.402 1.00 91.00 113 ILE A CA 1
ATOM 877 C C . ILE A 1 113 ? 10.327 3.016 3.109 1.00 91.00 113 ILE A C 1
ATOM 879 O O . ILE A 1 113 ? 11.414 2.459 3.045 1.00 91.00 113 ILE A O 1
ATOM 883 N N . GLY A 1 114 ? 10.195 4.338 2.961 1.00 87.38 114 GLY A N 1
ATOM 884 C CA . GLY A 1 114 ? 11.330 5.229 2.698 1.00 87.38 114 GLY A CA 1
ATOM 885 C C . GLY A 1 114 ? 12.300 5.361 3.878 1.00 87.38 114 GLY A C 1
ATOM 886 O O . GLY A 1 114 ? 13.506 5.493 3.673 1.00 87.38 114 GLY A O 1
ATOM 887 N N . ASN A 1 115 ? 11.788 5.300 5.109 1.00 89.56 115 ASN A N 1
ATOM 888 C CA . ASN A 1 115 ? 12.609 5.270 6.322 1.00 89.56 115 ASN A CA 1
ATOM 889 C C . ASN A 1 115 ? 13.302 3.919 6.513 1.00 89.56 115 ASN A C 1
ATOM 891 O O . ASN A 1 115 ? 14.397 3.851 7.080 1.00 89.56 115 ASN A O 1
ATOM 895 N N . TYR A 1 116 ? 12.666 2.841 6.054 1.00 83.88 116 TYR A N 1
ATOM 896 C CA . TYR A 1 116 ? 13.280 1.530 6.027 1.00 83.88 116 TYR A CA 1
ATOM 897 C C . TYR A 1 116 ? 14.427 1.540 5.003 1.00 83.88 116 TYR A C 1
ATOM 899 O O . TYR A 1 116 ? 14.276 1.946 3.853 1.00 83.88 116 TYR A O 1
ATOM 907 N N . ARG A 1 117 ? 15.630 1.145 5.433 1.00 79.75 117 ARG A N 1
ATOM 908 C CA . ARG A 1 117 ? 16.819 1.135 4.561 1.00 79.75 117 ARG A CA 1
ATOM 909 C C . ARG A 1 117 ? 16.679 0.076 3.457 1.00 79.75 117 ARG A C 1
ATOM 911 O O . ARG A 1 117 ? 15.740 -0.707 3.437 1.00 79.75 117 ARG A O 1
ATOM 918 N N . ARG A 1 118 ? 17.638 0.005 2.528 1.00 79.88 118 ARG A N 1
ATOM 919 C CA . ARG A 1 118 ? 17.665 -1.084 1.531 1.00 79.88 118 ARG A CA 1
ATOM 920 C C . ARG A 1 118 ? 17.545 -2.453 2.219 1.00 79.88 118 ARG A C 1
ATOM 922 O O . ARG A 1 118 ? 18.241 -2.698 3.201 1.00 79.88 118 ARG A O 1
ATOM 929 N N . GLY A 1 119 ? 16.683 -3.319 1.680 1.00 82.12 119 GLY A N 1
ATOM 930 C CA . GLY A 1 119 ? 16.486 -4.689 2.169 1.00 82.12 119 GLY A CA 1
ATOM 931 C C . GLY A 1 119 ? 15.122 -4.986 2.796 1.00 82.12 119 GLY A C 1
ATOM 932 O O . GLY A 1 119 ? 14.982 -6.045 3.403 1.00 82.12 119 GLY A O 1
ATOM 933 N N . LEU A 1 120 ? 14.117 -4.103 2.669 1.00 86.44 120 LEU A N 1
ATOM 934 C CA . LEU A 1 120 ? 12.761 -4.444 3.116 1.00 86.44 120 LEU A CA 1
ATOM 935 C C . LEU A 1 120 ? 12.251 -5.616 2.290 1.00 86.44 120 LEU A C 1
ATOM 937 O O . LEU A 1 120 ? 12.046 -5.484 1.084 1.00 86.44 120 LEU A O 1
ATOM 941 N N . LYS A 1 121 ? 12.007 -6.747 2.944 1.00 89.00 121 LYS A N 1
ATOM 942 C CA . LYS A 1 121 ? 11.263 -7.833 2.324 1.00 89.00 121 LYS A CA 1
ATOM 943 C C . LYS A 1 121 ? 9.773 -7.481 2.385 1.00 89.00 121 LYS A C 1
ATOM 945 O O . LYS A 1 121 ? 9.276 -7.249 3.490 1.00 89.00 121 LYS A O 1
ATOM 950 N N . PRO A 1 122 ? 9.057 -7.429 1.247 1.00 88.56 122 PRO A N 1
ATOM 951 C CA . PRO A 1 122 ? 7.612 -7.257 1.264 1.00 88.56 122 PRO A CA 1
ATOM 952 C C . PRO A 1 122 ? 6.959 -8.351 2.118 1.00 88.56 122 PRO A C 1
ATOM 954 O O . PRO A 1 122 ? 7.425 -9.497 2.082 1.00 88.56 122 PRO A O 1
ATOM 957 N N . PRO A 1 123 ? 5.900 -8.031 2.877 1.00 90.19 123 PRO A N 1
ATOM 958 C CA . PRO A 1 123 ? 5.228 -9.022 3.701 1.00 90.19 123 PRO A CA 1
ATOM 959 C C . PRO A 1 123 ? 4.626 -10.123 2.824 1.00 90.19 123 PRO A C 1
ATOM 961 O O . PRO A 1 123 ? 4.001 -9.857 1.794 1.00 90.19 123 PRO A O 1
ATOM 964 N N . SER A 1 124 ? 4.794 -11.377 3.242 1.00 93.25 124 SER A N 1
ATOM 965 C CA . SER A 1 124 ? 4.157 -12.513 2.581 1.00 93.25 124 SER A CA 1
ATOM 966 C C . SER A 1 124 ? 2.638 -12.459 2.751 1.00 93.25 124 SER A C 1
ATOM 968 O O . SER A 1 124 ? 2.123 -11.978 3.761 1.00 93.25 124 SER A O 1
ATOM 970 N N . MET A 1 125 ? 1.894 -13.042 1.808 1.00 92.81 125 MET A N 1
ATOM 971 C CA . MET A 1 125 ? 0.437 -13.189 1.914 1.00 92.81 125 MET A CA 1
ATOM 972 C C . MET A 1 125 ? 0.018 -13.839 3.243 1.00 92.81 125 MET A C 1
ATOM 974 O O . MET A 1 125 ? -0.972 -13.432 3.853 1.00 92.81 125 MET A O 1
ATOM 978 N N . HIS A 1 126 ? 0.777 -14.837 3.708 1.00 93.50 126 HIS A N 1
ATOM 979 C CA . HIS A 1 126 ? 0.492 -15.508 4.973 1.00 93.50 126 HIS A CA 1
ATOM 980 C C . HIS A 1 126 ? 0.737 -14.590 6.177 1.00 93.50 126 HIS A C 1
ATOM 982 O O . HIS A 1 126 ? -0.080 -14.557 7.091 1.00 93.50 126 HIS A O 1
ATOM 988 N N . GLU A 1 127 ? 1.812 -13.803 6.166 1.00 91.62 127 GLU A N 1
ATOM 989 C CA . GLU A 1 127 ? 2.127 -12.857 7.244 1.00 91.62 127 GLU A CA 1
ATOM 990 C C . GLU A 1 127 ? 1.060 -11.766 7.340 1.00 91.62 127 GLU A C 1
ATOM 992 O O . GLU A 1 127 ? 0.519 -11.523 8.420 1.00 91.62 127 GLU A O 1
ATOM 997 N N . SER A 1 128 ? 0.681 -11.209 6.185 1.00 90.62 128 SER A N 1
ATOM 998 C CA . SER A 1 128 ? -0.381 -10.212 6.053 1.00 90.62 128 SER A CA 1
ATOM 999 C C . SER A 1 128 ? -1.709 -10.712 6.612 1.00 90.62 128 SER A C 1
ATOM 1001 O O . SER A 1 128 ? -2.345 -10.027 7.410 1.00 90.62 128 SER A O 1
ATOM 1003 N N . ARG A 1 129 ? -2.117 -11.934 6.243 1.00 86.94 129 ARG A N 1
ATOM 1004 C CA . ARG A 1 129 ? -3.383 -12.521 6.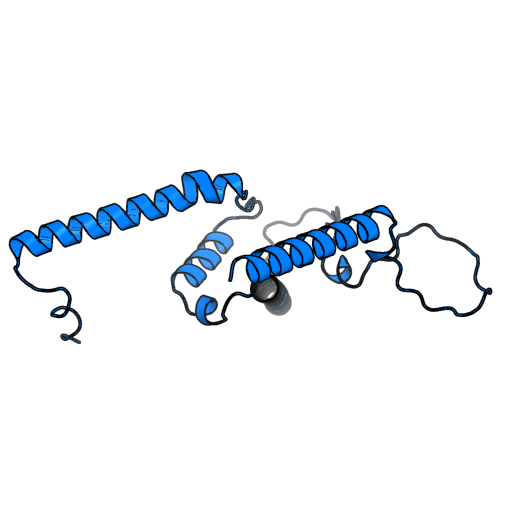703 1.00 86.94 129 ARG A CA 1
ATOM 1005 C C . ARG A 1 129 ? -3.374 -12.892 8.184 1.00 86.94 129 ARG A C 1
ATOM 1007 O O . ARG A 1 129 ? -4.438 -12.912 8.800 1.00 86.94 129 ARG A O 1
ATOM 1014 N N . THR A 1 130 ? -2.212 -13.240 8.723 1.00 92.88 130 THR A N 1
ATOM 1015 C CA . THR A 1 130 ? -2.113 -13.782 10.077 1.00 92.88 130 THR A CA 1
ATOM 1016 C C . THR A 1 130 ? -1.908 -12.665 11.078 1.00 92.88 130 THR A C 1
ATOM 1018 O O . THR A 1 130 ? -2.874 -12.229 11.683 1.00 92.88 130 THR A O 1
ATOM 1021 N N . TRP A 1 131 ? -0.689 -12.168 11.257 1.00 93.31 131 TRP A N 1
ATOM 1022 C CA . TRP A 1 131 ? -0.397 -11.290 12.387 1.00 93.31 131 TRP A CA 1
ATOM 1023 C C . TRP A 1 131 ? -0.611 -9.808 12.060 1.00 93.31 131 TRP A C 1
ATOM 1025 O O . TRP A 1 131 ? -1.094 -9.085 12.923 1.00 93.31 131 TRP A O 1
ATOM 1035 N N . ILE A 1 132 ? -0.342 -9.364 10.823 1.00 92.12 132 ILE A N 1
ATOM 1036 C CA . ILE A 1 132 ? -0.439 -7.938 10.449 1.00 92.12 132 ILE A CA 1
ATOM 1037 C C . ILE A 1 132 ? -1.889 -7.457 10.552 1.00 92.12 132 ILE A C 1
ATOM 1039 O O . ILE A 1 132 ? -2.186 -6.521 11.288 1.00 92.12 132 ILE A O 1
ATOM 1043 N N . LEU A 1 133 ? -2.819 -8.134 9.869 1.00 92.88 133 LEU A N 1
ATOM 1044 C CA . LEU A 1 133 ? -4.236 -7.767 9.939 1.00 92.88 133 LEU A CA 1
ATOM 1045 C C . LEU A 1 133 ? -4.847 -8.031 11.319 1.00 92.88 133 LEU A C 1
ATOM 1047 O O . LEU A 1 133 ? -5.745 -7.301 11.731 1.00 92.88 133 LEU A O 1
ATOM 1051 N N . GLN A 1 134 ? -4.375 -9.042 12.055 1.00 93.25 134 GLN A N 1
ATOM 1052 C CA . GLN A 1 134 ? -4.831 -9.251 13.432 1.00 93.25 134 GLN A CA 1
ATOM 1053 C C . GLN A 1 134 ? -4.441 -8.091 14.347 1.00 93.25 134 GLN A C 1
ATOM 1055 O O . GLN A 1 134 ? -5.224 -7.737 15.226 1.00 93.25 134 GLN A O 1
ATOM 1060 N N . GLU A 1 135 ? -3.270 -7.490 14.151 1.00 93.94 135 GLU A N 1
ATOM 1061 C CA . GLU A 1 135 ? -2.823 -6.363 14.968 1.00 93.94 135 GLU A CA 1
ATOM 1062 C C . GLU A 1 135 ? -3.667 -5.105 14.723 1.00 93.94 135 GLU A C 1
ATOM 1064 O O . GLU A 1 135 ? -4.083 -4.437 15.672 1.00 93.94 135 GLU A O 1
ATOM 1069 N N . GLU A 1 136 ? -4.034 -4.846 13.467 1.00 91.69 136 GLU A N 1
ATOM 1070 C CA . GLU A 1 136 ? -4.974 -3.774 13.114 1.00 91.69 136 GLU A CA 1
ATOM 1071 C C . GLU A 1 136 ? -6.369 -4.007 13.719 1.00 91.69 136 GLU A C 1
ATOM 1073 O O . GLU A 1 136 ? -6.999 -3.082 14.243 1.00 91.69 136 GLU A O 1
ATOM 1078 N N . VAL A 1 137 ? -6.846 -5.260 13.723 1.00 93.75 137 VAL A N 1
ATOM 1079 C CA . VAL A 1 137 ? -8.121 -5.628 14.363 1.00 93.75 137 VAL A CA 1
ATOM 1080 C C . VAL A 1 137 ? -8.071 -5.382 15.867 1.00 93.75 137 VAL A C 1
ATOM 1082 O O . VAL A 1 137 ? -9.014 -4.804 16.412 1.00 93.75 137 VAL A O 1
ATOM 1085 N N . LYS A 1 138 ? -6.991 -5.778 16.549 1.00 94.06 138 LYS A N 1
ATOM 1086 C CA . LYS A 1 138 ? -6.827 -5.515 17.987 1.00 94.06 138 LYS A CA 1
ATOM 1087 C C . LYS A 1 138 ? -6.828 -4.020 18.272 1.00 94.06 138 LYS A C 1
ATOM 1089 O O . LYS A 1 138 ? -7.592 -3.575 19.119 1.00 94.06 138 LYS A O 1
ATOM 1094 N N . THR A 1 139 ? -6.034 -3.256 17.527 1.00 92.62 139 THR A N 1
ATOM 1095 C CA . THR A 1 139 ? -5.921 -1.800 17.683 1.00 92.62 139 THR A CA 1
ATOM 1096 C C . THR A 1 139 ? -7.282 -1.124 17.534 1.00 92.62 139 THR A C 1
ATOM 1098 O O . THR A 1 139 ? -7.697 -0.356 18.400 1.00 92.62 139 THR A O 1
ATOM 1101 N N . THR A 1 140 ? -8.028 -1.488 16.489 1.00 92.50 140 THR A N 1
ATOM 1102 C CA . THR A 1 140 ? -9.380 -0.965 16.252 1.00 92.50 140 THR A CA 1
ATOM 1103 C C . THR A 1 140 ? -10.350 -1.386 17.355 1.00 92.50 140 THR A C 1
ATOM 1105 O O . THR A 1 140 ? -11.170 -0.584 17.793 1.00 92.50 140 THR A O 1
ATOM 1108 N N . THR A 1 141 ? -10.259 -2.630 17.833 1.00 93.12 141 THR A N 1
ATOM 1109 C CA . THR A 1 141 ? -11.128 -3.139 18.905 1.00 93.12 141 THR A CA 1
ATOM 1110 C C . THR A 1 141 ? -10.903 -2.370 20.201 1.00 93.12 141 THR A C 1
ATOM 1112 O O . THR A 1 141 ? -11.876 -1.937 20.808 1.00 93.12 141 THR A O 1
ATOM 1115 N N . THR A 1 142 ? -9.646 -2.113 20.573 1.00 93.62 142 THR A N 1
ATOM 1116 C CA . THR A 1 142 ? -9.307 -1.294 21.745 1.00 93.62 142 THR A CA 1
ATOM 1117 C C . THR A 1 142 ? -9.870 0.120 21.614 1.00 93.62 142 THR A C 1
ATOM 1119 O O . THR A 1 142 ? -10.567 0.577 22.512 1.00 93.62 142 THR A O 1
ATOM 1122 N N . MET A 1 143 ? -9.667 0.781 20.466 1.00 90.38 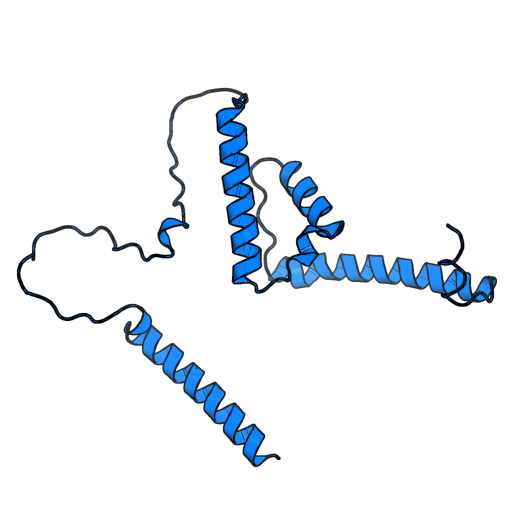143 MET A N 1
ATOM 1123 C CA . MET A 1 143 ? -10.230 2.117 20.218 1.00 90.38 143 MET A CA 1
ATOM 1124 C C . MET A 1 143 ? -11.760 2.129 20.342 1.00 90.38 143 MET A C 1
ATOM 1126 O O . MET A 1 143 ? -12.344 3.045 20.916 1.00 90.38 143 MET A O 1
ATOM 1130 N N . VAL A 1 144 ? -12.425 1.104 19.808 1.00 91.75 144 VAL A N 1
ATOM 1131 C CA . VAL A 1 144 ? -13.882 0.961 19.892 1.00 91.75 144 VAL A CA 1
ATOM 1132 C C . VAL A 1 144 ? -14.334 0.715 21.331 1.00 91.75 144 VAL A C 1
ATOM 1134 O O . VAL A 1 144 ? -15.351 1.269 21.750 1.00 91.75 144 VAL A O 1
ATOM 1137 N N . ASP A 1 145 ? -13.619 -0.108 22.090 1.00 91.88 145 ASP A N 1
ATOM 1138 C CA . ASP A 1 145 ? -13.964 -0.404 23.477 1.00 91.88 145 ASP A CA 1
ATOM 1139 C C . ASP A 1 145 ? -13.767 0.817 24.384 1.00 91.88 145 ASP A C 1
ATOM 1141 O O . ASP A 1 145 ? -14.651 1.101 25.197 1.00 91.88 145 ASP A O 1
ATOM 1145 N N . ASP A 1 146 ? -12.718 1.613 24.163 1.00 88.56 146 ASP A N 1
ATOM 1146 C CA . ASP A 1 146 ? -12.527 2.910 24.825 1.00 88.56 146 ASP A CA 1
ATOM 1147 C C . ASP A 1 146 ? -13.717 3.843 24.558 1.00 88.56 146 ASP A C 1
ATOM 1149 O O . ASP A 1 146 ? -14.301 4.421 25.480 1.00 88.56 146 ASP A O 1
ATOM 1153 N N . ILE A 1 147 ? -14.164 3.923 23.301 1.00 86.19 147 ILE A N 1
ATOM 1154 C CA . ILE A 1 147 ? -15.347 4.705 22.923 1.00 86.19 147 ILE A CA 1
ATOM 1155 C C . ILE A 1 147 ? -16.607 4.174 23.631 1.00 86.19 147 ILE A C 1
ATOM 1157 O O . ILE A 1 147 ? -17.369 4.962 24.195 1.00 86.19 147 ILE A O 1
ATOM 1161 N N . LYS A 1 148 ? -16.821 2.854 23.696 1.00 86.56 148 LYS A N 1
ATOM 1162 C CA . LYS A 1 148 ? -17.974 2.271 24.414 1.00 86.56 148 LYS A CA 1
ATOM 1163 C C . LYS A 1 148 ? -17.969 2.610 25.905 1.00 86.56 148 LYS A C 1
ATOM 1165 O O . LYS A 1 148 ? -19.043 2.762 26.489 1.00 86.56 148 LYS A O 1
ATOM 1170 N N . VAL A 1 149 ? -16.797 2.709 26.534 1.00 85.31 149 VAL A N 1
ATOM 1171 C CA . VAL A 1 149 ? -16.675 3.135 27.938 1.00 85.31 149 VAL A CA 1
ATOM 1172 C C . VAL A 1 149 ? -17.120 4.588 28.093 1.00 85.31 149 VAL A C 1
ATOM 1174 O O . VAL A 1 149 ? -17.910 4.889 28.993 1.00 85.31 149 VAL A O 1
ATOM 1177 N N . THR A 1 150 ? -16.699 5.475 27.186 1.00 79.62 150 THR A N 1
ATOM 1178 C CA . THR A 1 150 ? -17.155 6.874 27.208 1.00 79.62 150 THR A CA 1
ATOM 1179 C C . THR A 1 150 ? -18.669 6.982 27.022 1.00 79.62 150 THR A C 1
ATOM 1181 O O . THR A 1 150 ? -19.319 7.709 27.763 1.00 79.62 150 THR A O 1
ATOM 1184 N N . TRP A 1 151 ? -19.282 6.181 26.148 1.00 80.62 151 TRP A N 1
ATOM 1185 C CA . TRP A 1 151 ? -20.736 6.213 25.939 1.00 80.62 151 TRP A CA 1
ATOM 1186 C C . TRP A 1 151 ? -21.549 5.863 27.183 1.00 80.62 151 T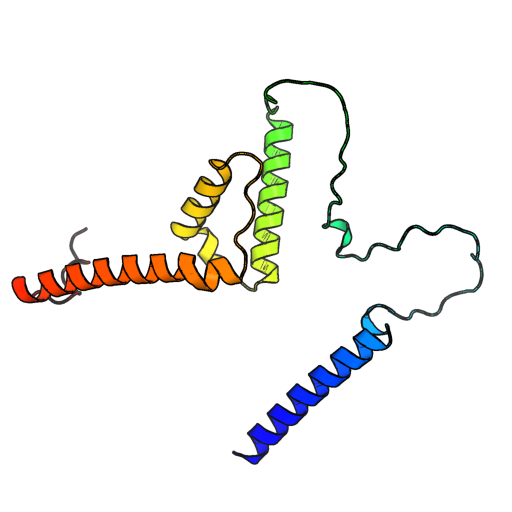RP A C 1
ATOM 1188 O O . TRP A 1 151 ? -22.573 6.491 27.437 1.00 80.62 151 TRP A O 1
ATOM 1198 N N . LYS A 1 152 ? -21.079 4.902 27.988 1.00 74.56 152 LYS A N 1
ATOM 1199 C CA . LYS A 1 152 ? -21.724 4.554 29.266 1.00 74.56 152 LYS A CA 1
ATOM 1200 C C . LYS A 1 152 ? -21.694 5.698 30.277 1.00 74.56 152 LYS A C 1
ATOM 1202 O O . LYS A 1 152 ? -22.506 5.709 31.193 1.00 74.56 152 LYS A O 1
ATOM 1207 N N . THR A 1 153 ? -20.734 6.607 30.135 1.00 71.50 153 THR A N 1
ATOM 1208 C CA . THR A 1 153 ? -20.473 7.675 31.102 1.00 71.50 153 THR A CA 1
ATOM 1209 C C . THR A 1 153 ? -21.148 8.978 30.692 1.00 71.50 153 THR A C 1
ATOM 1211 O O . THR A 1 153 ? -21.633 9.709 31.548 1.00 71.50 153 THR A O 1
ATOM 1214 N N . THR A 1 154 ? -21.182 9.276 29.393 1.00 66.56 154 THR A N 1
ATOM 1215 C CA . THR A 1 154 ? -21.485 10.629 28.921 1.00 66.56 154 THR A CA 1
ATOM 1216 C C . THR A 1 154 ? -22.873 10.772 28.281 1.00 66.56 154 THR A C 1
ATOM 1218 O O . THR A 1 154 ? -23.232 11.892 27.938 1.00 66.56 154 THR A O 1
ATOM 1221 N N . GLU A 1 155 ? -23.639 9.685 28.078 1.00 61.12 155 GLU A N 1
ATOM 1222 C CA . GLU A 1 155 ? -24.940 9.642 27.356 1.00 61.12 155 GLU A CA 1
ATOM 1223 C C . GLU A 1 155 ? -24.966 10.365 25.985 1.00 61.12 155 GLU A C 1
ATOM 1225 O O . GLU A 1 155 ? -26.005 10.455 25.332 1.00 61.12 155 GLU A O 1
ATOM 1230 N N . VAL A 1 156 ? -23.831 10.866 25.491 1.00 61.62 156 VAL A N 1
ATOM 1231 C CA . VAL A 1 156 ? -23.752 11.555 24.209 1.00 61.62 156 VAL A CA 1
ATOM 1232 C C . VAL A 1 156 ? -23.595 10.543 23.092 1.00 61.62 156 VAL A C 1
ATOM 1234 O O . VAL A 1 156 ? -22.610 9.814 22.980 1.00 61.62 156 VAL A O 1
ATOM 1237 N N . SER A 1 157 ? -24.618 10.547 22.248 1.00 58.25 157 SER A N 1
ATOM 1238 C CA . SER A 1 157 ? -24.657 9.872 20.965 1.00 58.25 157 SER A CA 1
ATOM 1239 C C . SER A 1 157 ? -23.538 10.376 20.048 1.00 58.25 157 SER A C 1
ATOM 1241 O O . SER A 1 157 ? -23.174 11.555 20.056 1.00 58.25 157 SER A O 1
ATOM 1243 N N . CYS A 1 158 ? -23.024 9.471 19.218 1.00 55.12 158 CYS A N 1
ATOM 1244 C CA . CYS A 1 158 ? -21.860 9.599 18.335 1.00 55.12 158 CYS A CA 1
ATOM 1245 C C . CYS A 1 158 ? -21.880 10.824 17.393 1.00 55.12 158 CYS A C 1
ATOM 1247 O O . CYS A 1 158 ? -20.868 11.144 16.777 1.00 55.12 158 CYS A O 1
ATOM 1249 N N . TYR A 1 159 ? -23.020 11.504 17.269 1.00 54.62 159 TYR A N 1
ATOM 1250 C CA . TYR A 1 159 ? -23.244 12.637 16.371 1.00 54.62 159 TYR A CA 1
ATOM 1251 C C . TYR A 1 159 ? -22.876 14.004 16.969 1.00 54.62 159 TYR A C 1
ATOM 1253 O O . TYR A 1 159 ? -22.738 14.966 16.217 1.00 54.62 159 TYR A O 1
ATOM 1261 N N . GLN A 1 160 ? -22.678 14.122 18.288 1.00 50.59 160 GLN A N 1
ATOM 1262 C CA . GLN A 1 160 ? -22.452 15.431 18.923 1.00 50.59 160 GLN A CA 1
ATOM 1263 C C . GLN A 1 160 ? -21.015 15.971 18.739 1.00 50.59 160 GLN A C 1
ATOM 1265 O O . GLN A 1 160 ? -20.773 17.158 18.935 1.00 50.59 160 GLN A O 1
ATOM 1270 N N . MET A 1 161 ? -20.055 15.127 18.341 1.00 47.97 161 MET A N 1
ATOM 1271 C CA . MET A 1 161 ? -18.622 15.478 18.296 1.00 47.97 161 MET A CA 1
ATOM 1272 C C . MET A 1 161 ? -18.141 16.045 16.947 1.00 47.97 161 MET A C 1
ATOM 1274 O O . MET A 1 161 ? -17.014 16.517 16.861 1.00 47.97 161 MET A O 1
ATOM 1278 N N . VAL A 1 162 ? -18.971 16.034 15.896 1.00 52.78 162 VAL A N 1
ATOM 1279 C CA . VAL A 1 162 ? -18.596 16.545 14.555 1.00 52.78 162 VAL A CA 1
ATOM 1280 C C . VAL A 1 162 ? -19.013 18.017 14.353 1.00 52.78 162 VAL A C 1
ATOM 1282 O O . VAL A 1 162 ? -18.706 18.620 13.333 1.00 52.78 162 VAL A O 1
ATOM 1285 N N . GLY A 1 163 ? -19.696 18.627 15.329 1.00 45.34 163 GLY A N 1
ATOM 1286 C CA . GLY A 1 163 ? -20.288 19.967 15.209 1.00 45.34 163 GLY A CA 1
ATOM 1287 C C . GLY A 1 163 ? -19.518 21.125 15.854 1.00 45.34 163 GLY A C 1
ATOM 1288 O O . GLY A 1 163 ? -20.102 22.194 16.004 1.00 45.34 163 GLY A O 1
ATOM 1289 N N . GLN A 1 164 ? -18.263 20.944 16.279 1.00 40.97 164 GLN A N 1
ATOM 1290 C CA . GLN A 1 164 ? -17.455 22.033 16.852 1.00 40.97 164 GLN A CA 1
ATOM 1291 C C . GLN A 1 164 ? -16.103 22.174 16.146 1.00 40.97 164 GLN A C 1
ATOM 1293 O O . GLN A 1 164 ? -15.058 21.864 16.711 1.00 40.97 164 GLN A O 1
ATOM 1298 N N . THR A 1 165 ? -16.144 22.659 14.907 1.00 39.97 165 THR A N 1
ATOM 1299 C CA . THR A 1 165 ? -15.040 23.371 14.242 1.00 39.97 165 THR A CA 1
ATOM 1300 C C . THR A 1 165 ? -15.623 24.468 13.377 1.00 39.97 165 THR A C 1
ATOM 1302 O O . THR A 1 165 ? -16.575 24.135 12.632 1.00 39.97 165 THR A O 1
#